Protein AF-A0A948VU13-F1 (afdb_monomer_lite)

pLDDT: mean 93.5, std 8.91, range [45.47, 98.25]

Structure (mmCIF, N/CA/C/O backbone):
data_AF-A0A948VU13-F1
#
_entry.id   AF-A0A948VU13-F1
#
loop_
_atom_site.group_PDB
_atom_site.id
_atom_site.type_symbol
_atom_site.label_atom_id
_atom_site.label_alt_id
_atom_site.label_comp_id
_atom_site.label_asym_id
_atom_site.label_entity_id
_atom_site.label_seq_id
_atom_site.pdbx_PDB_ins_code
_atom_site.Cartn_x
_atom_site.Cartn_y
_atom_site.Cartn_z
_atom_site.occupancy
_atom_site.B_iso_or_equiv
_atom_site.auth_seq_id
_atom_site.auth_comp_id
_atom_site.auth_asym_id
_atom_site.auth_atom_id
_atom_site.pdbx_PDB_model_num
ATOM 1 N N . SER A 1 1 ? -16.926 -2.072 11.732 1.00 95.00 1 SER A N 1
ATOM 2 C CA . SER A 1 1 ? -16.161 -0.809 11.553 1.00 95.00 1 SER A CA 1
ATOM 3 C C . SER A 1 1 ? -15.111 -0.919 10.451 1.00 95.00 1 SER A C 1
ATOM 5 O O . SER A 1 1 ? -14.802 -2.030 10.026 1.00 95.00 1 SER A O 1
ATOM 7 N N . VAL A 1 2 ? -14.539 0.202 9.990 1.00 96.81 2 VAL A N 1
ATOM 8 C CA . VAL A 1 2 ? -13.440 0.222 9.003 1.00 96.81 2 VAL A CA 1
ATOM 9 C C . VAL A 1 2 ? -12.270 1.066 9.507 1.00 96.81 2 VAL A C 1
ATOM 11 O O . VAL A 1 2 ? -12.490 2.144 10.054 1.00 96.81 2 VAL A O 1
ATOM 14 N N . LEU A 1 3 ? -11.047 0.573 9.312 1.00 97.50 3 LEU A N 1
ATOM 15 C CA . LEU A 1 3 ? -9.811 1.337 9.476 1.00 97.50 3 LEU A CA 1
ATOM 16 C C . LEU A 1 3 ? -9.137 1.461 8.111 1.00 97.50 3 LEU A C 1
ATOM 18 O O . LEU A 1 3 ? -9.001 0.474 7.383 1.00 97.50 3 LEU A O 1
ATOM 22 N N . VAL A 1 4 ? -8.750 2.683 7.760 1.00 97.69 4 VAL A N 1
ATOM 23 C CA . VAL A 1 4 ? -8.119 3.009 6.482 1.00 97.69 4 VAL A CA 1
ATOM 24 C C . VAL A 1 4 ? -6.825 3.745 6.767 1.00 97.69 4 VAL A C 1
ATOM 26 O O . VAL A 1 4 ? -6.846 4.768 7.443 1.00 97.69 4 VAL A O 1
ATOM 29 N N . VAL A 1 5 ? -5.724 3.242 6.222 1.00 97.75 5 VAL A N 1
ATOM 30 C CA . VAL A 1 5 ? -4.412 3.892 6.299 1.00 97.75 5 VAL A CA 1
ATOM 31 C C . VAL A 1 5 ? -3.843 4.064 4.886 1.00 97.75 5 VAL A C 1
ATOM 33 O O . VAL A 1 5 ? -4.111 3.234 4.006 1.00 97.75 5 VAL A O 1
ATOM 36 N N . PRO A 1 6 ? -3.104 5.147 4.610 1.00 97.81 6 PRO A N 1
ATOM 37 C CA . PRO A 1 6 ? -2.553 5.389 3.286 1.00 97.81 6 PRO A CA 1
ATOM 38 C C . PRO A 1 6 ? -1.336 4.497 3.012 1.00 97.81 6 PRO A C 1
ATOM 40 O O . PRO A 1 6 ? -0.528 4.229 3.895 1.00 97.81 6 PRO A O 1
ATOM 43 N N . LEU A 1 7 ? -1.174 4.077 1.758 1.00 98.25 7 LEU A N 1
ATOM 44 C CA . LEU A 1 7 ? 0.075 3.501 1.261 1.00 98.25 7 LEU A CA 1
ATOM 45 C C . LEU A 1 7 ? 0.970 4.653 0.798 1.00 98.25 7 LEU A C 1
ATOM 47 O O . LEU A 1 7 ? 0.688 5.269 -0.234 1.00 98.25 7 LEU A O 1
ATOM 51 N N . MET A 1 8 ? 2.012 4.963 1.566 1.00 96.44 8 MET A N 1
ATOM 52 C CA . MET A 1 8 ? 2.881 6.118 1.332 1.00 96.44 8 MET A CA 1
ATOM 53 C C . MET A 1 8 ? 4.224 5.699 0.731 1.00 96.44 8 MET A C 1
ATOM 55 O O . MET A 1 8 ? 4.896 4.815 1.252 1.00 96.44 8 MET A O 1
ATOM 59 N N . VAL A 1 9 ? 4.647 6.384 -0.332 1.00 94.50 9 VAL A N 1
ATOM 60 C CA . VAL A 1 9 ? 6.010 6.303 -0.878 1.00 94.50 9 VAL A CA 1
ATOM 61 C C . VAL A 1 9 ? 6.596 7.705 -0.890 1.00 94.50 9 VAL A C 1
ATOM 63 O O . VAL A 1 9 ? 6.001 8.619 -1.462 1.00 94.50 9 VAL A O 1
ATOM 66 N N . GLU A 1 10 ? 7.740 7.872 -0.223 1.00 87.56 10 GLU A N 1
ATOM 67 C CA . GLU A 1 10 ? 8.380 9.157 0.091 1.00 87.56 10 GLU A CA 1
ATOM 68 C C . GLU A 1 10 ? 7.449 10.123 0.839 1.00 87.56 10 GLU A C 1
ATOM 70 O O . GLU A 1 10 ? 7.543 10.257 2.056 1.00 87.56 10 GLU A O 1
ATOM 75 N N . LYS A 1 11 ? 6.544 10.798 0.122 1.00 90.12 11 LYS A N 1
ATOM 76 C CA . LYS A 1 11 ? 5.498 11.687 0.664 1.00 90.12 11 LYS A CA 1
ATOM 77 C C . LYS A 1 11 ? 4.200 11.651 -0.146 1.00 90.12 11 LYS A C 1
ATOM 79 O O . LYS A 1 11 ? 3.337 12.510 0.026 1.00 90.12 11 LYS A O 1
ATOM 84 N N . LYS A 1 12 ? 4.051 10.679 -1.045 1.00 94.31 12 LYS A N 1
ATOM 85 C CA . LYS A 1 12 ? 2.895 10.549 -1.928 1.00 94.31 12 LYS A CA 1
ATOM 86 C C . LYS A 1 12 ? 2.081 9.319 -1.549 1.00 94.31 12 LYS A C 1
ATOM 88 O O . LYS A 1 12 ? 2.621 8.219 -1.462 1.00 94.31 12 LYS A O 1
ATOM 93 N N . ALA A 1 13 ? 0.775 9.508 -1.384 1.00 95.94 13 ALA A N 1
ATOM 94 C CA . ALA A 1 13 ? -0.160 8.399 -1.280 1.00 95.94 13 ALA A CA 1
ATOM 95 C C . ALA A 1 13 ? -0.316 7.744 -2.660 1.00 95.94 13 ALA A C 1
ATOM 97 O O . ALA A 1 13 ? -0.770 8.385 -3.610 1.00 95.94 13 ALA A O 1
ATOM 98 N N . ILE A 1 14 ? 0.074 6.476 -2.768 1.00 95.94 14 ILE A N 1
ATOM 99 C CA . ILE A 1 14 ? -0.070 5.669 -3.990 1.00 95.94 14 ILE A CA 1
ATOM 100 C C . ILE A 1 14 ? -1.294 4.746 -3.936 1.00 95.94 14 ILE A C 1
ATOM 102 O O . ILE A 1 14 ? -1.664 4.137 -4.935 1.00 95.94 14 ILE A O 1
ATOM 106 N N . GLY A 1 15 ? -1.934 4.649 -2.770 1.00 96.00 15 GLY A N 1
ATOM 107 C CA . GLY A 1 15 ? -3.109 3.822 -2.534 1.00 96.00 15 GLY A CA 1
ATOM 108 C C . GLY A 1 15 ? -3.534 3.85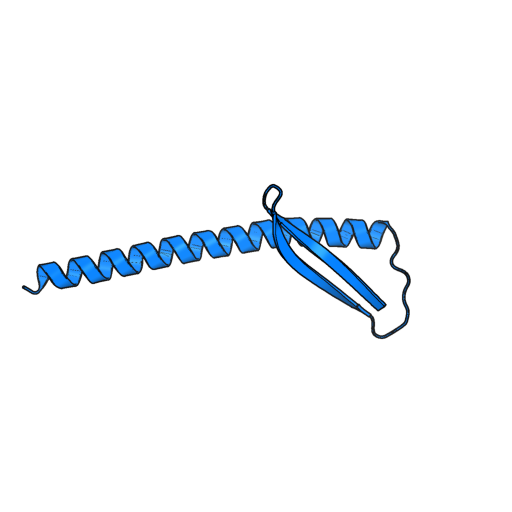2 -1.069 1.00 96.00 15 GLY A C 1
ATOM 109 O O . GLY A 1 15 ? -3.077 4.692 -0.294 1.00 96.00 15 GLY A O 1
ATOM 110 N N . VAL A 1 16 ? -4.406 2.919 -0.686 1.00 97.38 16 VAL A N 1
ATOM 111 C CA . VAL A 1 16 ? -4.886 2.760 0.694 1.00 97.38 16 VAL A CA 1
ATOM 112 C C . VAL A 1 16 ? -4.964 1.285 1.077 1.00 97.38 16 VAL A C 1
ATOM 114 O O . VAL A 1 16 ? -5.346 0.449 0.256 1.00 97.38 16 VAL A O 1
ATOM 117 N N . LEU A 1 17 ? -4.663 0.981 2.337 1.00 97.75 17 LEU A N 1
ATOM 118 C CA . LEU A 1 17 ? -4.927 -0.310 2.964 1.00 97.75 17 LEU A CA 1
ATOM 119 C C . LEU A 1 17 ? -6.177 -0.180 3.837 1.00 97.75 17 LEU A C 1
ATOM 121 O O .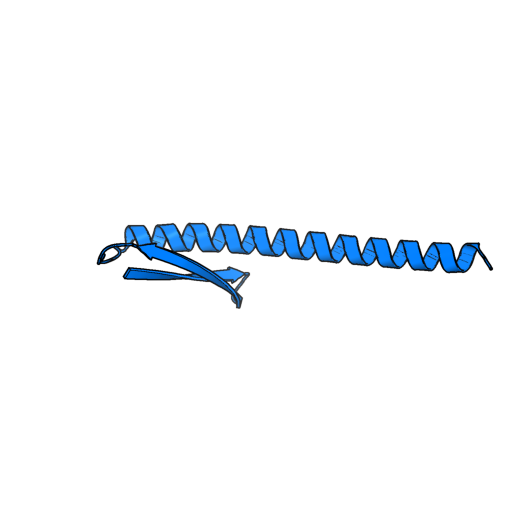 LEU A 1 17 ? -6.290 0.742 4.644 1.00 97.75 17 LEU A O 1
ATOM 125 N N . ARG A 1 18 ? -7.136 -1.091 3.651 1.00 97.50 18 ARG A N 1
ATOM 126 C CA . ARG A 1 18 ? -8.418 -1.085 4.365 1.00 97.50 18 ARG A CA 1
ATOM 127 C C . ARG A 1 18 ? -8.605 -2.385 5.120 1.00 97.50 18 ARG A C 1
ATOM 129 O O . ARG A 1 18 ? -8.492 -3.455 4.527 1.00 97.50 18 ARG A O 1
ATOM 136 N N . VAL A 1 19 ? -8.952 -2.275 6.395 1.00 96.56 19 VAL A N 1
ATOM 137 C CA . VAL A 1 19 ? -9.337 -3.409 7.235 1.00 96.56 19 VAL A CA 1
ATOM 138 C C . VAL A 1 19 ? -10.779 -3.229 7.673 1.00 96.56 19 VAL A C 1
ATOM 140 O O . VAL A 1 19 ? -11.170 -2.172 8.171 1.00 96.56 19 VAL A O 1
ATOM 143 N N . TYR A 1 20 ? -11.564 -4.284 7.487 1.00 97.12 20 TYR A N 1
ATOM 144 C CA . TYR A 1 20 ? -12.974 -4.330 7.840 1.00 97.12 20 TYR A CA 1
ATOM 145 C C . TYR A 1 20 ? -13.183 -5.243 9.038 1.00 97.12 20 TYR A C 1
ATOM 147 O O . TYR A 1 20 ? -12.482 -6.236 9.219 1.00 97.12 20 TYR A O 1
ATOM 155 N N . THR A 1 21 ? -14.176 -4.900 9.844 1.00 96.56 21 THR A N 1
ATOM 156 C CA . THR A 1 21 ? -14.653 -5.722 10.956 1.00 96.56 21 THR A CA 1
ATOM 157 C C . THR A 1 21 ? -16.143 -5.956 10.784 1.00 96.56 21 THR A C 1
ATOM 159 O O . THR A 1 21 ? -16.880 -5.038 10.415 1.00 96.56 21 THR A O 1
ATOM 162 N N . ASP A 1 22 ? -16.554 -7.196 11.027 1.00 95.75 22 ASP A N 1
ATOM 163 C CA . ASP A 1 22 ? -17.934 -7.680 10.953 1.00 95.75 22 ASP A CA 1
ATOM 164 C C . ASP A 1 22 ? -18.818 -7.099 12.066 1.00 95.75 22 ASP A C 1
ATOM 166 O O . ASP A 1 22 ? -20.020 -6.922 11.886 1.00 95.75 22 ASP A O 1
ATOM 170 N N . LYS A 1 23 ? -18.210 -6.758 13.205 1.00 95.38 23 LYS A N 1
ATOM 171 C CA . LYS A 1 23 ? -18.853 -6.103 14.345 1.00 95.38 23 LYS A CA 1
ATOM 172 C C . LYS A 1 23 ? -18.389 -4.660 14.506 1.00 95.38 23 LYS A C 1
ATOM 174 O O . LYS A 1 23 ? -17.395 -4.215 13.922 1.00 95.38 23 LYS A O 1
ATOM 179 N N . GLU A 1 24 ? -19.131 -3.911 15.312 1.00 94.12 24 GLU A N 1
ATOM 180 C CA . GLU A 1 24 ? -18.694 -2.592 15.745 1.00 94.12 24 GLU A CA 1
ATOM 181 C C . GLU A 1 24 ? -17.438 -2.724 16.613 1.00 94.12 24 GLU A C 1
ATOM 183 O O . GLU A 1 24 ? -17.382 -3.504 17.564 1.00 94.12 24 GLU A O 1
ATOM 188 N N . LYS A 1 25 ? -16.401 -1.991 16.219 1.00 94.44 25 LYS A N 1
ATOM 189 C CA . LYS A 1 25 ? -15.094 -1.969 16.863 1.00 94.44 25 LYS A CA 1
ATOM 190 C C . LYS A 1 25 ? -14.566 -0.542 16.885 1.00 94.44 25 LYS A C 1
ATOM 192 O O . LYS A 1 25 ? -14.574 0.134 15.854 1.00 94.44 25 LYS A O 1
ATOM 197 N N . THR A 1 26 ? -14.041 -0.144 18.034 1.00 96.50 26 THR A N 1
ATOM 198 C CA . THR A 1 26 ? -13.149 1.008 18.163 1.00 96.50 26 THR A CA 1
ATOM 199 C C . THR A 1 26 ? -11.721 0.506 18.023 1.00 96.50 26 THR A C 1
ATOM 201 O O . THR A 1 26 ? -11.310 -0.381 18.773 1.00 96.50 26 THR A O 1
ATOM 204 N N . PHE A 1 27 ? -10.986 1.029 17.045 1.00 96.44 27 PHE A N 1
ATOM 205 C CA . PHE A 1 27 ? -9.576 0.694 16.868 1.00 96.44 27 PHE A CA 1
ATOM 206 C C . PHE A 1 27 ? -8.749 1.422 17.918 1.00 96.44 27 PHE A C 1
ATOM 208 O O . PHE A 1 27 ? -8.932 2.621 18.136 1.00 96.44 27 PHE A O 1
ATOM 215 N N . LYS A 1 28 ? -7.871 0.683 18.587 1.00 97.56 28 LYS A N 1
ATOM 216 C CA . LYS A 1 28 ? -6.918 1.257 19.530 1.00 97.56 28 LYS A CA 1
ATOM 217 C C . LYS A 1 28 ? -5.731 1.863 18.785 1.00 97.56 28 LYS A C 1
ATOM 219 O O . LYS A 1 28 ? -5.442 1.498 17.648 1.00 97.56 28 LYS A O 1
ATOM 224 N N . GLU A 1 29 ? -5.030 2.766 19.456 1.00 97.88 29 GLU A N 1
ATOM 225 C CA . GLU A 1 29 ? -3.877 3.472 18.894 1.00 97.88 29 GLU A CA 1
ATOM 226 C C . GLU A 1 29 ? -2.761 2.517 18.431 1.00 97.88 29 GLU A C 1
ATOM 228 O O . GLU A 1 29 ? -2.197 2.692 17.356 1.00 97.88 29 GLU A O 1
ATOM 233 N N . ASP A 1 30 ? -2.494 1.450 19.185 1.00 97.94 30 ASP A N 1
ATOM 234 C CA . ASP A 1 30 ? -1.516 0.417 18.825 1.00 97.94 30 ASP A CA 1
ATOM 235 C C . ASP A 1 30 ? -1.922 -0.371 17.569 1.00 97.94 30 ASP A C 1
ATOM 237 O O . ASP A 1 30 ? -1.076 -0.706 16.741 1.00 97.94 30 ASP A O 1
ATOM 241 N N . GLU A 1 31 ? -3.218 -0.626 17.382 1.00 96.94 31 GLU A N 1
ATOM 242 C CA . GLU A 1 31 ? -3.747 -1.272 16.176 1.00 96.94 31 GLU A CA 1
ATOM 243 C C . GLU A 1 31 ? -3.628 -0.371 14.941 1.00 96.94 31 GLU A C 1
ATOM 245 O O . GLU A 1 31 ? -3.353 -0.861 13.843 1.00 96.94 31 GLU A O 1
ATOM 250 N N . ILE A 1 32 ? -3.822 0.940 15.118 1.00 97.56 32 ILE A N 1
ATOM 251 C CA . ILE A 1 32 ? -3.652 1.936 14.055 1.00 97.56 32 ILE A CA 1
ATOM 252 C C . ILE A 1 32 ? -2.179 2.006 13.652 1.00 97.56 32 ILE A C 1
ATOM 254 O O . ILE A 1 32 ? -1.869 1.797 12.480 1.00 97.56 32 ILE A O 1
ATOM 258 N N . GLN A 1 33 ? -1.275 2.188 14.618 1.00 97.94 33 GLN A N 1
ATOM 259 C CA . GLN A 1 33 ? 0.171 2.247 14.376 1.00 97.94 33 GLN A CA 1
ATOM 260 C C . GLN A 1 33 ? 0.696 0.966 13.726 1.00 97.94 33 GLN A C 1
ATOM 262 O O . GLN A 1 33 ? 1.498 1.013 12.792 1.00 97.94 33 GLN A O 1
ATOM 267 N N . PHE A 1 34 ? 0.212 -0.195 14.170 1.00 97.56 34 PHE A N 1
ATOM 268 C CA . PHE A 1 34 ? 0.550 -1.461 13.534 1.00 97.56 34 PHE A CA 1
ATOM 269 C C . PHE A 1 34 ? 0.134 -1.476 12.058 1.00 97.56 34 PHE A C 1
ATOM 271 O O . PHE A 1 34 ? 0.934 -1.837 11.190 1.00 97.56 34 PHE A O 1
ATOM 278 N N . LEU A 1 35 ? -1.097 -1.055 11.751 1.00 97.88 35 LEU A N 1
ATOM 279 C CA . LEU A 1 35 ? -1.575 -1.046 10.374 1.00 97.88 35 LEU A CA 1
ATOM 280 C C . LEU A 1 35 ? -0.826 -0.022 9.507 1.00 97.88 35 LEU A C 1
ATOM 282 O O . LEU A 1 35 ? -0.563 -0.309 8.341 1.00 97.88 35 LEU A O 1
ATOM 286 N N . GLU A 1 36 ? -0.427 1.123 10.061 1.00 97.12 36 GLU A N 1
ATOM 287 C CA . GLU A 1 36 ? 0.431 2.103 9.384 1.00 97.12 36 GLU A CA 1
ATOM 288 C C . GLU A 1 36 ? 1.804 1.520 9.023 1.00 97.12 36 GLU A C 1
ATOM 290 O O . GLU A 1 36 ? 2.274 1.696 7.897 1.00 97.12 36 GLU A O 1
ATOM 295 N N . VAL A 1 37 ? 2.436 0.761 9.927 1.00 97.31 37 VAL A N 1
ATOM 296 C CA . VAL A 1 37 ? 3.702 0.064 9.636 1.00 97.31 37 VAL A CA 1
ATOM 297 C C . VAL A 1 37 ? 3.521 -0.940 8.496 1.00 97.31 37 VAL A C 1
ATOM 299 O O . VAL A 1 37 ? 4.315 -0.956 7.551 1.00 97.31 37 VAL A O 1
ATOM 302 N N . VAL A 1 38 ? 2.454 -1.743 8.538 1.00 98.06 38 VAL A N 1
ATOM 303 C CA . VAL A 1 38 ? 2.133 -2.705 7.472 1.00 98.06 38 VAL A CA 1
ATOM 304 C C . VAL A 1 38 ? 1.880 -1.992 6.141 1.00 98.06 38 VAL A C 1
ATOM 306 O O . VAL A 1 38 ? 2.355 -2.446 5.097 1.00 98.06 38 VAL A O 1
ATOM 309 N N . ALA A 1 39 ? 1.173 -0.864 6.162 1.00 98.12 39 ALA A N 1
ATOM 310 C CA . ALA A 1 39 ? 0.892 -0.057 4.984 1.00 98.12 39 ALA A CA 1
ATOM 311 C C . ALA A 1 39 ? 2.167 0.532 4.368 1.00 98.12 39 ALA A C 1
ATOM 313 O O . ALA A 1 39 ? 2.343 0.445 3.155 1.00 98.12 39 ALA A O 1
ATOM 314 N N . ASN A 1 40 ? 3.092 1.041 5.183 1.00 95.81 40 ASN A N 1
ATOM 315 C CA . ASN A 1 40 ? 4.381 1.553 4.710 1.00 95.81 40 ASN A CA 1
ATOM 316 C C . ASN A 1 40 ? 5.222 0.456 4.040 1.00 95.81 40 ASN A C 1
ATOM 318 O O . ASN A 1 40 ? 5.724 0.647 2.932 1.00 95.81 40 ASN A O 1
ATOM 322 N N . LEU A 1 41 ? 5.325 -0.724 4.660 1.00 96.81 41 LEU A N 1
ATOM 323 C CA . LEU A 1 41 ? 6.036 -1.864 4.067 1.00 96.81 41 LEU A CA 1
ATOM 324 C C . LEU A 1 41 ? 5.382 -2.329 2.759 1.00 96.81 41 LEU A C 1
ATOM 326 O O . LEU A 1 41 ? 6.069 -2.590 1.771 1.00 96.81 41 LEU A O 1
ATOM 330 N N . SER A 1 42 ? 4.049 -2.380 2.735 1.00 98.00 42 SER A N 1
ATOM 331 C CA . SER A 1 42 ? 3.279 -2.750 1.544 1.00 98.00 42 SER A CA 1
ATOM 332 C C . SER A 1 42 ? 3.457 -1.736 0.413 1.00 98.00 42 SER A C 1
ATOM 334 O O . SER A 1 42 ? 3.573 -2.131 -0.744 1.00 98.00 42 SER A O 1
ATOM 336 N N . ALA A 1 43 ? 3.518 -0.441 0.731 1.00 97.75 43 ALA A N 1
ATOM 337 C CA . ALA A 1 43 ? 3.743 0.620 -0.244 1.00 97.75 43 ALA A CA 1
ATOM 338 C C . ALA A 1 43 ? 5.114 0.485 -0.921 1.00 97.75 43 ALA A C 1
ATOM 340 O O . ALA A 1 43 ? 5.198 0.548 -2.147 1.00 97.75 43 ALA A O 1
ATOM 341 N N . ILE A 1 44 ? 6.168 0.215 -0.141 1.00 96.44 44 ILE A N 1
ATOM 342 C CA . ILE A 1 44 ? 7.522 -0.033 -0.662 1.00 96.44 44 ILE A CA 1
ATOM 343 C C . ILE A 1 44 ? 7.532 -1.264 -1.574 1.00 96.44 44 ILE A C 1
ATOM 345 O O . ILE A 1 44 ? 8.058 -1.215 -2.685 1.00 96.44 44 ILE A O 1
ATOM 349 N N . ALA A 1 45 ? 6.932 -2.371 -1.129 1.00 97.12 45 ALA A N 1
ATOM 350 C CA . ALA A 1 45 ? 6.882 -3.601 -1.916 1.00 97.12 45 ALA A CA 1
ATOM 351 C C . ALA A 1 45 ? 6.114 -3.414 -3.234 1.00 97.12 45 ALA A C 1
ATOM 353 O O . ALA A 1 45 ? 6.552 -3.893 -4.282 1.00 97.12 45 ALA A O 1
ATOM 354 N N . LEU A 1 46 ? 4.994 -2.688 -3.193 1.00 97.06 46 LEU A N 1
ATOM 355 C CA . LEU A 1 46 ? 4.190 -2.394 -4.374 1.00 97.06 46 LEU A CA 1
ATOM 356 C C . LEU A 1 46 ? 4.949 -1.503 -5.364 1.00 97.06 46 LEU A C 1
ATOM 358 O O . LEU A 1 46 ? 4.916 -1.768 -6.565 1.00 97.06 46 LEU A O 1
ATOM 362 N N . GLU A 1 47 ? 5.668 -0.492 -4.875 1.00 95.69 47 GLU A N 1
ATOM 363 C CA . GLU A 1 47 ? 6.488 0.365 -5.733 1.00 95.69 47 GLU A CA 1
ATOM 364 C C . GLU A 1 47 ? 7.642 -0.412 -6.373 1.00 95.69 47 GLU A C 1
ATOM 366 O O . GLU A 1 47 ? 7.866 -0.294 -7.577 1.00 95.69 47 GLU A O 1
ATOM 371 N N . ASN A 1 48 ? 8.305 -1.295 -5.622 1.00 96.12 48 ASN A N 1
ATOM 372 C CA . ASN A 1 48 ? 9.336 -2.177 -6.171 1.00 96.12 48 ASN A CA 1
ATOM 373 C C . ASN A 1 48 ? 8.780 -3.086 -7.275 1.00 96.12 48 ASN A C 1
ATOM 375 O O . ASN A 1 48 ? 9.397 -3.226 -8.331 1.00 96.12 48 ASN A O 1
ATOM 379 N N . ALA A 1 49 ? 7.599 -3.673 -7.067 1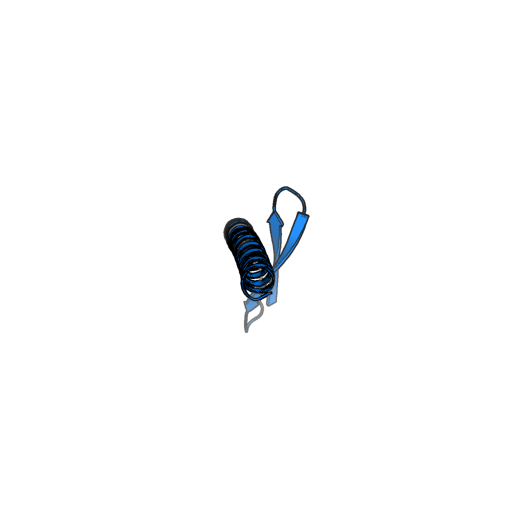.00 96.94 49 ALA A N 1
ATOM 380 C CA . ALA A 1 49 ? 6.938 -4.494 -8.079 1.00 96.94 49 ALA A CA 1
ATOM 381 C C . ALA A 1 49 ? 6.582 -3.676 -9.333 1.00 96.94 49 ALA A C 1
ATOM 383 O O . ALA A 1 49 ? 6.794 -4.139 -10.455 1.00 96.94 49 ALA A O 1
ATOM 384 N N . ARG A 1 50 ? 6.096 -2.439 -9.156 1.00 95.38 50 ARG A N 1
ATOM 385 C CA . ARG A 1 50 ? 5.782 -1.518 -10.257 1.00 95.38 50 ARG A CA 1
ATOM 386 C C . ARG A 1 50 ? 7.028 -1.157 -11.066 1.00 95.38 50 ARG A C 1
ATOM 388 O O . ARG A 1 50 ? 6.987 -1.213 -12.293 1.00 95.38 50 ARG A O 1
ATOM 395 N N . LEU A 1 51 ? 8.126 -0.809 -10.395 1.00 96.06 51 LEU A N 1
ATOM 396 C CA . LEU A 1 51 ? 9.406 -0.491 -11.032 1.00 96.06 51 LEU A CA 1
ATOM 397 C C . LEU A 1 51 ? 9.969 -1.698 -11.786 1.00 96.06 51 LEU A C 1
ATOM 399 O O . LEU A 1 51 ? 10.393 -1.565 -12.932 1.00 96.06 51 LEU A O 1
ATOM 403 N N . HIS A 1 52 ? 9.904 -2.886 -11.184 1.00 97.81 52 HIS A N 1
ATOM 404 C CA . HIS A 1 52 ? 10.338 -4.119 -11.830 1.00 97.81 52 HIS A CA 1
ATOM 405 C C . HIS A 1 52 ? 9.505 -4.434 -13.084 1.00 97.81 52 HIS A C 1
ATOM 407 O O . HIS A 1 52 ? 10.053 -4.818 -14.117 1.00 97.81 52 HIS A O 1
ATOM 413 N N . GLN A 1 53 ? 8.183 -4.243 -13.029 1.00 97.31 53 GLN A N 1
ATOM 414 C CA . GLN A 1 53 ? 7.314 -4.441 -14.189 1.00 97.31 53 GLN A CA 1
ATOM 415 C C . GLN A 1 53 ? 7.599 -3.426 -15.304 1.00 97.31 53 GLN A C 1
ATOM 417 O O . GLN A 1 53 ? 7.622 -3.809 -16.471 1.00 97.31 53 GLN A O 1
ATOM 422 N N . ALA A 1 54 ? 7.834 -2.157 -14.959 1.00 96.69 54 ALA A N 1
ATOM 423 C CA . ALA A 1 54 ? 8.201 -1.129 -15.931 1.00 96.69 54 ALA A CA 1
ATOM 424 C C . ALA A 1 54 ? 9.508 -1.485 -16.650 1.00 96.69 54 ALA A C 1
ATOM 426 O O . ALA A 1 54 ? 9.540 -1.508 -17.876 1.00 96.69 54 ALA A O 1
ATOM 427 N N . LEU A 1 55 ? 10.537 -1.879 -15.893 1.00 97.12 55 LEU A N 1
ATOM 428 C CA . LEU A 1 55 ? 11.812 -2.311 -16.458 1.00 97.12 55 LEU A CA 1
ATOM 429 C C . LEU A 1 55 ? 11.637 -3.494 -17.421 1.00 97.12 55 LEU A C 1
ATOM 431 O O . LEU A 1 55 ? 12.191 -3.490 -18.516 1.00 97.12 55 LEU A O 1
ATOM 435 N N . ARG A 1 56 ? 10.837 -4.496 -17.037 1.00 96.94 56 ARG A N 1
ATOM 436 C CA . ARG A 1 56 ? 10.549 -5.650 -17.898 1.00 96.94 56 ARG A CA 1
ATOM 437 C C . ARG A 1 56 ? 9.871 -5.238 -19.208 1.00 96.94 56 ARG A C 1
ATOM 439 O O . ARG A 1 56 ? 10.276 -5.709 -20.264 1.00 96.94 56 ARG A O 1
ATOM 446 N N . ASN A 1 57 ? 8.880 -4.351 -19.141 1.00 96.56 57 ASN A N 1
ATOM 447 C CA . ASN A 1 57 ? 8.174 -3.871 -20.329 1.00 96.56 57 ASN A CA 1
ATOM 448 C C . ASN A 1 57 ? 9.118 -3.129 -21.290 1.00 96.56 57 ASN A C 1
ATOM 450 O O . ASN A 1 57 ? 9.039 -3.333 -22.500 1.00 96.56 57 ASN A O 1
ATOM 454 N N . ASP A 1 58 ? 10.026 -2.306 -20.760 1.00 96.00 58 ASP A N 1
ATOM 455 C CA . ASP A 1 58 ? 11.015 -1.586 -21.569 1.00 96.00 58 ASP A CA 1
ATOM 456 C C . ASP A 1 58 ? 11.974 -2.556 -22.277 1.00 96.00 58 ASP A C 1
ATOM 458 O O . ASP A 1 58 ? 12.274 -2.385 -23.462 1.00 96.00 58 ASP A O 1
ATOM 462 N N . TYR A 1 59 ? 12.404 -3.621 -21.592 1.00 95.44 59 TYR A N 1
ATOM 463 C CA . TYR A 1 59 ? 13.192 -4.688 -22.213 1.00 95.44 59 TYR A CA 1
ATOM 464 C C . TYR A 1 59 ? 12.431 -5.396 -23.341 1.00 95.44 59 TYR A C 1
ATOM 466 O O . TYR A 1 59 ? 12.992 -5.576 -24.423 1.00 95.44 59 TYR A O 1
ATOM 474 N N . ASP A 1 60 ? 11.164 -5.761 -23.126 1.00 95.12 60 ASP A N 1
ATOM 475 C CA . ASP A 1 60 ? 10.344 -6.439 -24.140 1.00 95.12 60 ASP A CA 1
ATOM 476 C C . ASP A 1 60 ? 10.168 -5.564 -25.400 1.00 95.12 60 ASP A C 1
ATOM 478 O O . ASP A 1 60 ? 10.248 -6.057 -26.530 1.00 95.12 60 ASP A O 1
ATOM 482 N N . LEU A 1 61 ? 10.008 -4.246 -25.224 1.00 93.38 61 LEU A N 1
ATOM 483 C CA . LEU A 1 61 ? 9.929 -3.279 -26.324 1.00 93.38 61 LEU A CA 1
ATOM 484 C C . LEU A 1 61 ? 11.238 -3.178 -27.120 1.00 93.38 61 LEU A C 1
ATOM 486 O O . LEU A 1 61 ? 11.207 -3.172 -28.355 1.00 93.38 61 LEU A O 1
ATOM 490 N N . LEU A 1 62 ? 12.387 -3.127 -26.440 1.00 93.06 62 LEU A N 1
ATOM 491 C CA . LEU A 1 62 ? 13.700 -3.096 -27.094 1.00 93.06 62 LEU A CA 1
ATOM 492 C C . LEU A 1 62 ? 13.951 -4.362 -27.917 1.00 93.06 62 LEU A C 1
ATOM 494 O O . LEU A 1 62 ? 14.430 -4.288 -29.051 1.00 93.06 62 LEU A O 1
ATOM 498 N N . VAL A 1 63 ? 13.593 -5.519 -27.364 1.00 93.00 63 VAL A N 1
ATOM 499 C CA . VAL A 1 63 ? 13.713 -6.809 -28.046 1.00 93.00 63 VAL A CA 1
ATOM 500 C C . VAL A 1 63 ? 12.836 -6.834 -29.300 1.00 93.00 63 VAL A C 1
ATOM 502 O O . VAL A 1 63 ? 13.324 -7.172 -30.378 1.00 93.00 63 VAL A O 1
ATOM 505 N N . ALA A 1 64 ? 11.577 -6.399 -29.201 1.00 90.69 64 ALA A N 1
ATOM 506 C CA . ALA A 1 64 ? 10.667 -6.332 -30.344 1.00 90.69 64 ALA A CA 1
ATOM 507 C C . ALA A 1 64 ? 11.149 -5.376 -31.453 1.00 90.69 64 ALA A C 1
ATOM 509 O O . ALA A 1 64 ? 10.917 -5.636 -32.634 1.00 90.69 64 ALA A O 1
ATOM 510 N N . HIS A 1 65 ? 11.822 -4.276 -31.097 1.00 87.69 65 HIS A N 1
ATOM 511 C CA . HIS A 1 65 ? 12.409 -3.361 -32.078 1.00 87.69 65 HIS A CA 1
ATOM 512 C C . HIS A 1 65 ? 13.630 -3.967 -32.781 1.00 87.69 65 HIS A C 1
ATOM 514 O O . HIS A 1 65 ? 13.781 -3.795 -33.987 1.00 87.69 65 HIS A O 1
ATOM 520 N N . LYS A 1 66 ? 14.482 -4.706 -32.056 1.00 79.81 66 LYS A N 1
ATOM 521 C CA . LYS A 1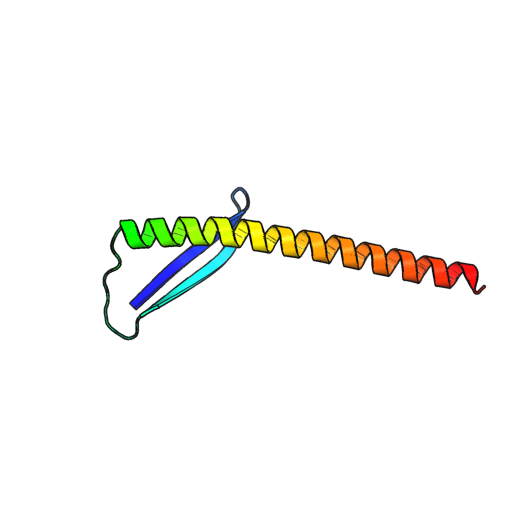 66 ? 15.665 -5.352 -32.640 1.00 79.81 66 LYS A CA 1
ATOM 522 C C . LYS A 1 66 ? 15.287 -6.407 -33.685 1.00 79.81 66 LYS A C 1
ATOM 524 O O . LYS A 1 66 ? 15.800 -6.359 -34.795 1.00 79.81 66 LYS A O 1
ATOM 529 N N . TYR A 1 67 ? 14.314 -7.269 -33.385 1.00 76.56 67 TYR A N 1
ATOM 530 C CA . TYR A 1 67 ? 13.836 -8.269 -34.351 1.00 76.56 67 TYR A CA 1
ATOM 531 C C . TYR A 1 67 ? 13.254 -7.652 -35.630 1.00 76.56 67 TYR A C 1
ATOM 533 O O . TYR A 1 67 ? 13.397 -8.219 -36.704 1.00 76.56 67 TYR A O 1
ATOM 541 N N . ARG A 1 68 ? 12.642 -6.464 -35.549 1.00 79.94 68 ARG A N 1
ATOM 542 C CA . ARG A 1 68 ? 12.124 -5.761 -36.734 1.00 79.94 68 ARG A CA 1
ATOM 543 C C . ARG A 1 68 ? 13.206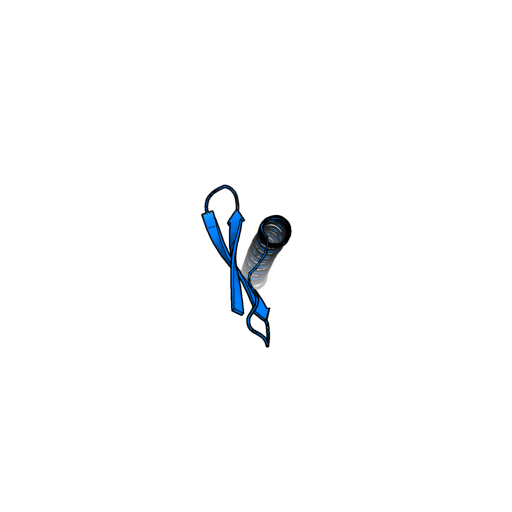 -5.212 -37.663 1.00 79.94 68 ARG A C 1
ATOM 545 O O . ARG A 1 68 ? 12.902 -4.960 -38.823 1.00 79.94 68 ARG A O 1
ATOM 552 N N . LEU A 1 69 ? 14.411 -4.965 -37.155 1.00 73.38 69 LEU A N 1
ATOM 553 C CA . LEU A 1 69 ? 15.530 -4.457 -37.951 1.00 73.38 69 LEU A CA 1
ATOM 554 C C . LEU A 1 69 ? 16.365 -5.582 -38.568 1.00 73.38 69 LEU A C 1
ATOM 556 O O . LEU A 1 69 ? 16.955 -5.364 -39.616 1.00 73.38 69 LEU A O 1
ATOM 560 N N . ASP A 1 70 ? 16.407 -6.752 -37.930 1.00 72.25 70 ASP A N 1
ATOM 561 C CA . ASP A 1 70 ? 17.206 -7.892 -38.397 1.00 72.25 70 ASP A CA 1
ATOM 562 C C . ASP A 1 70 ? 16.501 -8.696 -39.523 1.00 72.25 70 ASP A C 1
ATOM 564 O O . ASP A 1 70 ? 17.169 -9.411 -40.267 1.00 72.25 70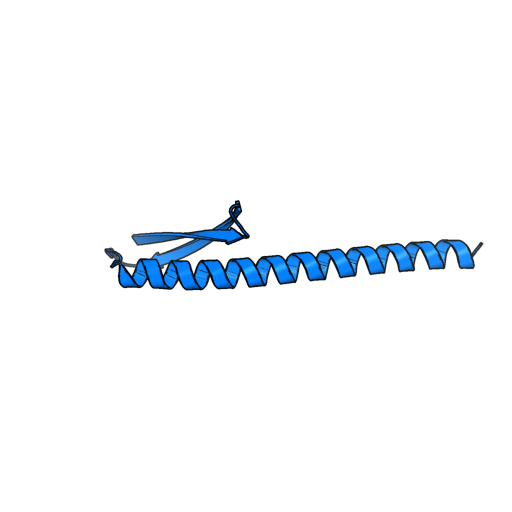 ASP A O 1
ATOM 568 N N . ASP A 1 71 ? 15.175 -8.560 -39.677 1.00 59.66 71 ASP A N 1
ATOM 569 C CA . ASP A 1 71 ? 14.347 -9.255 -40.688 1.00 59.66 71 ASP A CA 1
ATOM 570 C C . ASP A 1 71 ? 14.150 -8.473 -42.015 1.00 59.66 71 ASP A C 1
ATOM 572 O O . ASP A 1 71 ? 13.379 -8.909 -42.875 1.00 59.66 71 ASP A O 1
ATOM 576 N N . ASN A 1 72 ? 14.810 -7.323 -42.202 1.00 45.47 72 ASN A N 1
ATOM 577 C CA . ASN A 1 72 ? 14.620 -6.420 -43.352 1.00 45.47 72 ASN A CA 1
ATOM 578 C C . ASN A 1 72 ? 15.954 -6.036 -44.007 1.00 45.47 72 ASN A C 1
ATOM 580 O O . ASN A 1 72 ? 15.984 -5.909 -45.252 1.00 45.47 72 ASN A O 1
#

Secondary structure (DSSP, 8-state):
-EEEEEEEETTEEEEEEEEE-SS--PPPHHHHHHHHHHHHHHHHHHHHHHHHHHHHHHHHHHHHHHHHHHT-

Sequence (72 aa):
SVLVVPLMVEKKAIGVLRVYTDKEKTFKEDEIQFLEVVANLSAIALENARLHQALRNDYDLLVAHKYRLDDN

Radius of gyration: 20.08 Å; chains: 1; bounding box: 36×21×63 Å

Foldseek 3Di:
DKDKDFQDDPHDGPGIDMDDDPDDDDDDPVNNVVVNVVSPVVSVVVVVVVVVVVVVVVVVVVVVVVVVVVVD